Protein AF-A0A920BH12-F1 (afdb_monomer)

Foldseek 3Di:
DDDDDPPPDDCPDPPPPPPVPPPPPPDDDDPVVVQVCCCVVVVDRDPDFPCVVVVVVQVVQWPDEPVCPVVDDPPDDTHYDADWPDWAWDQDPVRDIDIDTDGDD

Solvent-accessible surface area (backbone atoms only — not comparable to full-atom values): 7201 Å² total; per-residue (Å²): 143,78,86,86,62,94,80,74,73,76,84,87,63,97,74,74,73,78,72,79,68,75,78,75,75,90,71,82,66,58,71,68,60,47,50,52,48,35,34,71,76,68,72,42,60,81,90,68,44,94,55,69,90,43,54,71,57,42,65,73,69,26,76,38,50,84,84,50,55,81,78,52,72,86,90,66,92,75,43,70,63,62,47,77,78,45,76,48,76,43,71,44,99,86,68,50,86,43,70,54,70,44,73,45,122

Structure (mmCIF, N/CA/C/O backbone):
data_AF-A0A920BH12-F1
#
_entry.id   AF-A0A920BH12-F1
#
loop_
_atom_site.group_PDB
_atom_site.id
_atom_site.type_symbol
_atom_site.label_atom_id
_atom_site.label_alt_id
_atom_site.label_comp_id
_atom_site.label_asym_id
_atom_site.label_entity_id
_atom_site.label_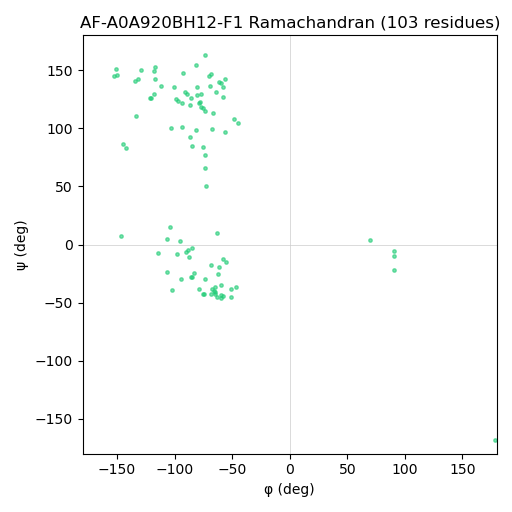seq_id
_atom_site.pdbx_PDB_ins_code
_atom_site.Cartn_x
_atom_site.Cartn_y
_atom_site.Cartn_z
_atom_site.occupancy
_atom_site.B_iso_or_equiv
_atom_site.auth_seq_id
_atom_site.auth_comp_id
_atom_site.auth_asym_id
_atom_site.auth_atom_id
_atom_site.pdbx_PDB_model_num
ATOM 1 N N . MET A 1 1 ? 31.665 45.454 -31.811 1.00 38.72 1 MET A N 1
ATOM 2 C CA . MET A 1 1 ? 31.169 44.393 -30.910 1.00 38.72 1 MET A CA 1
ATOM 3 C C . MET A 1 1 ? 29.659 44.361 -31.091 1.00 38.72 1 MET A C 1
ATOM 5 O O . MET A 1 1 ? 28.983 45.213 -30.538 1.00 38.72 1 MET A O 1
ATOM 9 N N . GLY A 1 2 ? 29.161 43.528 -32.007 1.00 55.06 2 GLY A N 1
ATOM 10 C CA . GLY A 1 2 ? 27.743 43.464 -32.371 1.00 55.06 2 GLY A CA 1
ATOM 11 C C . GLY A 1 2 ? 27.224 42.062 -32.094 1.00 55.06 2 GLY A C 1
ATOM 12 O O . GLY A 1 2 ? 27.847 41.093 -32.524 1.00 55.06 2 GLY A O 1
ATOM 13 N N . VAL A 1 3 ? 26.151 41.965 -31.315 1.00 63.69 3 VAL A N 1
ATOM 14 C CA . VAL A 1 3 ? 25.422 40.714 -31.088 1.00 63.69 3 VAL A CA 1
ATOM 15 C C . VAL A 1 3 ? 24.564 40.436 -32.320 1.00 63.69 3 VAL A C 1
ATOM 17 O O . VAL A 1 3 ? 23.856 41.329 -32.772 1.00 63.69 3 VAL A O 1
ATOM 20 N N . MET A 1 4 ? 24.646 39.230 -32.882 1.00 58.59 4 MET A N 1
ATOM 21 C CA . MET A 1 4 ? 23.710 38.793 -33.920 1.00 58.59 4 MET A CA 1
ATOM 22 C C . MET A 1 4 ? 22.477 38.198 -33.245 1.00 58.59 4 MET A C 1
ATOM 24 O O . MET A 1 4 ? 22.587 37.256 -32.458 1.00 58.59 4 MET A O 1
ATOM 28 N N . THR A 1 5 ? 21.312 38.780 -33.512 1.00 73.38 5 THR A N 1
ATOM 29 C CA . THR A 1 5 ? 20.018 38.322 -33.006 1.00 73.38 5 THR A CA 1
ATOM 30 C C . THR A 1 5 ? 19.411 37.314 -33.980 1.00 73.38 5 THR A C 1
ATOM 32 O O . THR A 1 5 ? 19.287 37.563 -35.175 1.00 73.38 5 THR A O 1
ATOM 35 N N . LEU A 1 6 ? 18.999 36.163 -33.441 1.00 67.44 6 LEU A N 1
ATOM 36 C CA . LEU A 1 6 ? 18.497 34.984 -34.166 1.00 67.44 6 LEU A CA 1
ATOM 37 C C . LEU A 1 6 ? 17.299 35.255 -35.107 1.00 67.44 6 LEU A C 1
ATOM 39 O O . LEU A 1 6 ? 16.991 34.428 -35.953 1.00 67.44 6 LEU A O 1
ATOM 43 N N . PHE A 1 7 ? 16.635 36.405 -34.978 1.00 68.44 7 PHE A N 1
ATOM 44 C CA . PHE A 1 7 ? 15.429 36.767 -35.731 1.00 68.44 7 PHE A CA 1
ATOM 45 C C . PHE A 1 7 ? 15.652 37.825 -36.825 1.00 68.44 7 PHE A C 1
ATOM 47 O O . PHE A 1 7 ? 14.686 38.267 -37.437 1.00 68.44 7 PHE A O 1
ATOM 54 N N . GLU A 1 8 ? 16.893 38.253 -37.083 1.00 61.28 8 GLU A N 1
ATOM 55 C CA . GLU A 1 8 ? 17.192 39.258 -38.122 1.00 61.28 8 GLU A CA 1
ATOM 56 C C . GLU A 1 8 ? 17.431 38.642 -39.519 1.00 61.28 8 GLU A C 1
ATOM 58 O O . GLU A 1 8 ? 17.553 39.357 -40.511 1.00 61.28 8 GLU A O 1
ATOM 63 N N . VAL A 1 9 ? 17.444 37.307 -39.631 1.00 63.44 9 VAL A N 1
ATOM 64 C CA . VAL A 1 9 ? 17.462 36.611 -40.926 1.00 63.44 9 VAL A CA 1
ATOM 65 C C . VAL A 1 9 ? 16.032 36.551 -41.468 1.00 63.44 9 VAL A C 1
ATOM 67 O O . VAL A 1 9 ? 15.229 35.716 -41.055 1.00 63.44 9 VAL A O 1
ATOM 70 N N . ALA A 1 10 ? 15.703 37.468 -42.379 1.00 58.75 10 ALA A N 1
ATOM 71 C CA . ALA A 1 10 ? 14.471 37.411 -43.160 1.00 58.75 10 ALA A CA 1
ATOM 72 C C . ALA A 1 10 ? 14.425 36.109 -43.997 1.00 58.75 10 ALA A C 1
ATOM 74 O O . ALA A 1 10 ? 15.453 35.715 -44.555 1.00 58.75 10 ALA A O 1
ATOM 75 N N . PRO A 1 11 ? 13.270 35.425 -44.098 1.00 57.25 11 PRO A N 1
ATOM 76 C CA . PRO A 1 11 ? 13.182 34.128 -44.752 1.00 57.25 11 PRO A CA 1
ATOM 77 C C . PRO A 1 11 ? 12.963 34.325 -46.253 1.00 57.25 11 PRO A C 1
ATOM 79 O O . PRO A 1 11 ? 11.821 34.443 -46.686 1.00 57.25 11 PRO A O 1
ATOM 82 N N . ASP A 1 12 ? 14.036 34.361 -47.043 1.00 53.50 12 ASP A N 1
ATOM 83 C CA . ASP A 1 12 ? 13.923 34.404 -48.514 1.00 53.50 12 ASP A CA 1
ATOM 84 C C . ASP A 1 12 ? 14.231 33.059 -49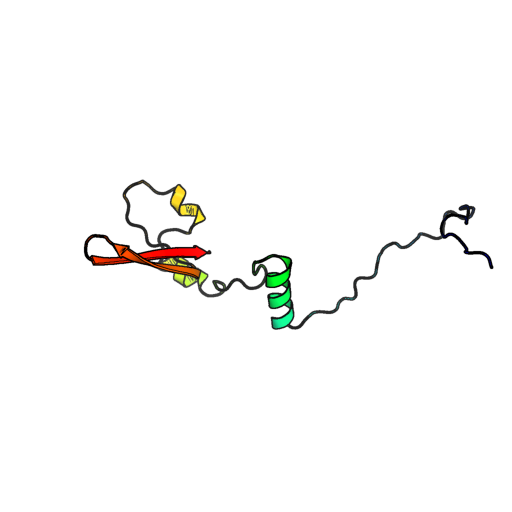.196 1.00 53.50 12 ASP A C 1
ATOM 86 O O . ASP A 1 12 ? 14.374 32.982 -50.407 1.00 53.50 12 ASP A O 1
ATOM 90 N N . ASP A 1 13 ? 14.252 31.967 -48.427 1.00 49.59 13 ASP A N 1
ATOM 91 C CA . ASP A 1 13 ? 14.233 30.598 -48.951 1.00 49.59 13 ASP A CA 1
ATOM 92 C C . ASP A 1 13 ? 13.431 29.700 -47.998 1.00 49.59 13 ASP A C 1
ATOM 94 O O . ASP A 1 13 ? 13.946 29.067 -47.071 1.00 49.59 13 ASP A O 1
ATOM 98 N N . ALA A 1 14 ? 12.116 29.670 -48.210 1.00 54.59 14 ALA A N 1
ATOM 99 C CA . ALA A 1 14 ? 11.147 28.875 -47.456 1.00 54.59 14 ALA A CA 1
ATOM 100 C C . ALA A 1 14 ? 11.222 27.365 -47.777 1.00 54.59 14 ALA A C 1
ATOM 102 O O . ALA A 1 14 ? 10.211 26.729 -48.073 1.00 54.59 14 ALA A O 1
ATOM 103 N N . SER A 1 15 ? 12.414 26.768 -47.723 1.00 52.66 15 SER A N 1
ATOM 104 C CA . SER A 1 15 ? 12.582 25.315 -47.870 1.00 52.66 15 SER A CA 1
ATOM 105 C C . SER A 1 15 ? 13.717 24.705 -47.054 1.00 52.66 15 SER A C 1
ATOM 107 O O . SER A 1 15 ? 13.965 23.507 -47.176 1.00 52.66 15 SER A O 1
ATOM 109 N N . GLN A 1 16 ? 14.373 25.461 -46.171 1.00 53.69 16 GLN A N 1
ATOM 110 C CA . GLN A 1 16 ? 15.049 24.824 -45.044 1.00 53.69 16 GLN A CA 1
ATOM 111 C C . GLN A 1 16 ? 14.009 24.637 -43.954 1.00 53.69 16 GLN A C 1
ATOM 113 O O . GLN A 1 16 ? 13.804 25.485 -43.093 1.00 53.69 16 GLN A O 1
ATOM 118 N N . VAL A 1 17 ? 13.282 23.527 -44.090 1.00 53.88 17 VAL A N 1
ATOM 119 C CA . VAL A 1 17 ? 12.480 22.930 -43.029 1.00 53.88 17 VAL A CA 1
ATOM 120 C C . VAL A 1 17 ? 13.361 22.949 -41.785 1.00 53.88 17 VAL A C 1
ATOM 122 O O . VAL A 1 17 ? 14.321 22.185 -41.703 1.00 53.88 17 VAL A O 1
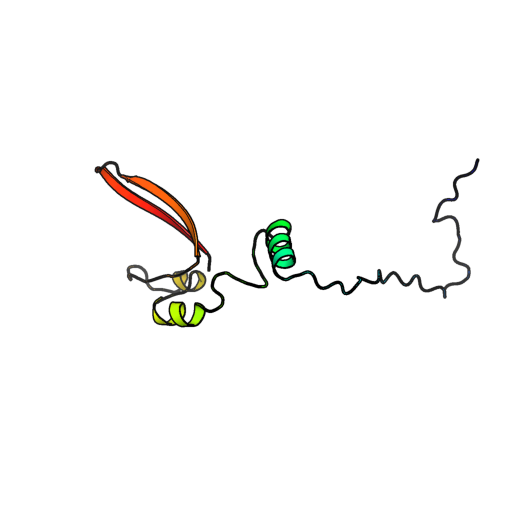ATOM 125 N N . PHE A 1 18 ? 13.085 23.872 -40.860 1.00 55.03 18 PHE A N 1
ATOM 126 C CA . PHE A 1 18 ? 13.525 23.739 -39.483 1.00 55.03 18 PHE A CA 1
ATOM 127 C C . PHE A 1 18 ? 12.949 22.403 -39.038 1.00 55.03 18 PHE A C 1
ATOM 129 O O . PHE A 1 18 ? 11.752 22.288 -38.769 1.00 55.03 18 PHE A O 1
ATOM 136 N N . ASP A 1 19 ? 13.765 21.356 -39.108 1.00 61.19 19 ASP A N 1
ATOM 137 C CA . ASP A 1 19 ? 13.399 20.053 -38.589 1.00 61.19 19 ASP A CA 1
ATOM 138 C C . ASP A 1 19 ? 13.472 20.199 -37.066 1.00 61.19 19 ASP A C 1
ATOM 140 O O . ASP A 1 19 ? 14.432 19.802 -36.416 1.00 61.19 19 ASP A O 1
ATOM 144 N N . ASP A 1 20 ? 12.442 20.836 -36.498 1.00 59.91 20 ASP A N 1
ATOM 145 C CA . ASP A 1 20 ? 12.196 21.022 -35.060 1.00 59.91 20 ASP A CA 1
ATOM 146 C C . ASP A 1 20 ? 11.983 19.682 -34.333 1.00 59.91 20 ASP A C 1
ATOM 148 O O . ASP A 1 20 ? 11.598 19.617 -33.162 1.00 59.91 20 ASP A O 1
ATOM 152 N N . LYS A 1 21 ? 12.246 18.566 -35.013 1.00 61.88 21 LYS A N 1
ATOM 153 C CA . LYS A 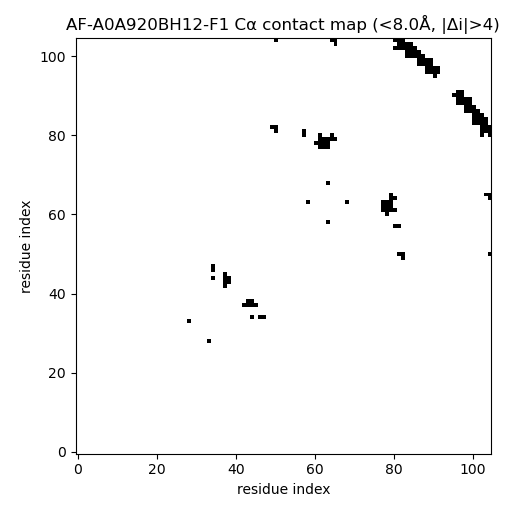1 21 ? 12.340 17.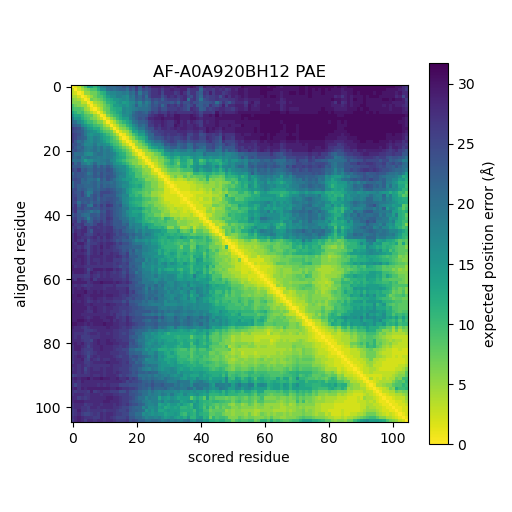252 -34.410 1.00 61.88 21 LYS A CA 1
ATOM 154 C C . LYS A 1 21 ? 13.670 17.169 -33.689 1.00 61.88 21 LYS A C 1
ATOM 156 O O . LYS A 1 21 ? 14.653 16.635 -34.193 1.00 61.88 21 LYS A O 1
ATOM 161 N N . ILE A 1 22 ? 13.666 17.672 -32.459 1.00 66.06 22 ILE A N 1
ATOM 162 C CA . ILE A 1 22 ? 14.633 17.273 -31.443 1.00 66.06 22 ILE A CA 1
ATOM 163 C C . ILE A 1 22 ? 14.665 15.742 -31.464 1.00 66.06 22 ILE A C 1
ATOM 165 O O . ILE A 1 22 ? 13.696 15.084 -31.083 1.00 66.06 22 ILE A O 1
ATOM 169 N N . LEU A 1 23 ? 15.758 15.181 -31.981 1.00 65.88 23 LEU A N 1
ATOM 170 C CA . LEU A 1 23 ? 15.973 13.745 -32.006 1.00 65.88 23 LEU A CA 1
ATOM 171 C C . LEU A 1 23 ? 16.152 13.313 -30.557 1.00 65.88 23 LEU A C 1
ATOM 173 O O . LEU A 1 23 ? 17.211 13.523 -29.968 1.00 65.88 23 LEU A O 1
ATOM 177 N N . ILE A 1 24 ? 15.088 12.778 -29.962 1.00 71.38 24 ILE A N 1
ATOM 178 C CA . ILE A 1 24 ? 15.155 12.190 -28.630 1.00 71.38 24 ILE A CA 1
ATOM 179 C C . ILE A 1 24 ? 16.034 10.949 -28.780 1.00 71.38 24 ILE A C 1
ATOM 181 O O . ILE A 1 24 ? 15.641 10.024 -29.494 1.00 71.38 24 ILE A O 1
ATOM 185 N N . PRO A 1 25 ? 17.233 10.923 -28.180 1.00 74.75 25 PRO A N 1
ATOM 186 C CA . PRO A 1 25 ? 18.085 9.757 -28.296 1.00 74.75 25 PRO A CA 1
ATOM 187 C C . PRO A 1 25 ? 17.377 8.575 -27.620 1.00 74.75 25 PRO A C 1
ATOM 189 O O . PRO A 1 25 ? 16.884 8.701 -26.497 1.00 74.75 25 PRO A O 1
ATOM 192 N N . GLU A 1 26 ? 17.311 7.431 -28.306 1.00 69.19 26 GLU A N 1
ATOM 193 C CA . GLU A 1 26 ? 16.717 6.187 -27.796 1.00 69.19 26 GLU A CA 1
ATOM 194 C C . GLU A 1 26 ? 17.645 5.539 -26.758 1.00 69.19 26 GLU A C 1
ATOM 196 O O . GLU A 1 26 ? 18.248 4.490 -26.973 1.00 69.19 26 GLU A O 1
ATOM 201 N N . ILE A 1 27 ? 17.820 6.212 -25.625 1.00 73.69 27 ILE A N 1
ATOM 202 C CA . ILE A 1 27 ? 18.600 5.709 -24.500 1.00 73.69 27 ILE A CA 1
ATOM 203 C C . ILE A 1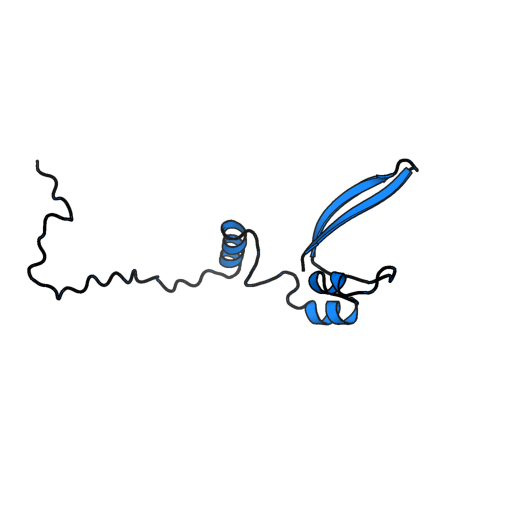 27 ? 17.614 5.014 -23.565 1.00 73.69 27 ILE A C 1
ATOM 205 O O . ILE A 1 27 ? 16.880 5.663 -22.818 1.00 73.69 27 ILE A O 1
ATOM 209 N N . GLU A 1 28 ? 17.566 3.683 -23.609 1.00 67.31 28 GLU A N 1
ATOM 210 C CA . GLU A 1 28 ? 16.823 2.925 -22.605 1.00 67.31 28 GLU A CA 1
ATOM 211 C C . GLU A 1 28 ? 17.589 2.933 -21.278 1.00 67.31 28 GLU A C 1
ATOM 213 O O . GLU A 1 28 ? 18.687 2.390 -21.158 1.00 67.31 28 GLU A O 1
ATOM 218 N N . PHE A 1 29 ? 16.999 3.556 -20.257 1.00 70.56 29 PHE A N 1
ATOM 219 C CA . PHE A 1 29 ? 17.528 3.510 -18.897 1.00 70.56 29 PHE A CA 1
ATOM 220 C C . PHE A 1 29 ? 17.395 2.109 -18.300 1.00 70.56 29 PHE A C 1
ATOM 222 O O . PHE A 1 29 ? 16.387 1.422 -18.500 1.00 70.56 29 PHE A O 1
ATOM 229 N N . GLU A 1 30 ? 18.360 1.725 -17.461 1.00 76.62 30 GLU A N 1
ATOM 230 C CA . GLU A 1 30 ? 18.225 0.523 -16.644 1.00 76.62 30 GLU A CA 1
ATOM 231 C C . GLU A 1 30 ? 16.957 0.595 -15.780 1.00 76.62 30 GLU A C 1
ATOM 233 O O . GLU A 1 30 ? 16.584 1.640 -15.235 1.00 76.62 30 GLU A O 1
ATOM 238 N N . LYS A 1 31 ? 16.286 -0.552 -15.624 1.00 71.00 31 LYS A N 1
ATOM 239 C CA . LYS A 1 31 ? 14.953 -0.661 -15.013 1.00 71.00 31 LYS A CA 1
ATOM 240 C C . LYS A 1 31 ? 14.836 0.040 -13.650 1.00 71.00 31 LYS A C 1
ATOM 242 O O . LYS A 1 31 ? 13.807 0.650 -13.367 1.00 71.00 31 LYS A O 1
ATOM 247 N N . GLN A 1 32 ? 15.874 -0.030 -12.812 1.00 74.81 32 GLN A N 1
ATOM 248 C CA . GLN A 1 32 ? 15.888 0.632 -11.502 1.00 74.81 32 GLN A CA 1
ATOM 249 C C . GLN A 1 32 ? 15.923 2.160 -11.610 1.00 74.81 32 GLN A C 1
ATOM 251 O O . GLN A 1 32 ? 15.183 2.831 -10.892 1.00 74.81 32 GLN A O 1
ATOM 256 N N . GLN A 1 33 ? 16.736 2.714 -12.514 1.00 76.00 33 GLN A N 1
ATOM 257 C CA . GLN A 1 33 ? 16.7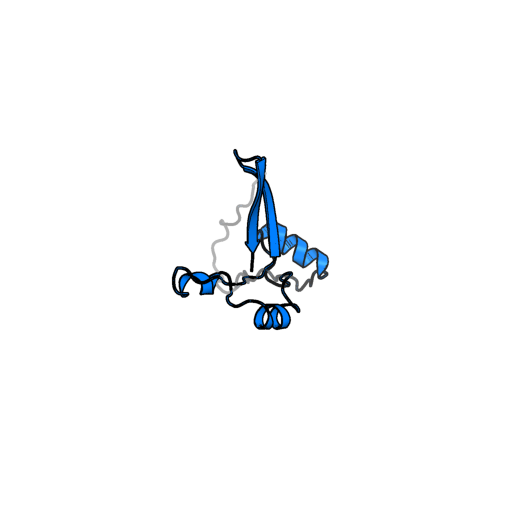93 4.160 -12.737 1.00 76.00 33 GLN A CA 1
ATOM 258 C C . GLN A 1 33 ? 15.469 4.682 -13.292 1.00 76.00 33 GLN A C 1
ATOM 260 O O . GLN A 1 33 ? 14.955 5.680 -12.792 1.00 76.00 33 GLN A O 1
ATOM 265 N N . ARG A 1 34 ? 14.855 3.962 -14.240 1.00 77.81 34 ARG A N 1
ATOM 266 C CA . ARG A 1 34 ? 13.550 4.343 -14.799 1.00 77.81 34 ARG A CA 1
ATOM 267 C C . ARG A 1 34 ? 12.454 4.415 -13.732 1.00 77.81 34 ARG A C 1
ATOM 269 O O . ARG A 1 34 ? 11.691 5.373 -13.705 1.00 77.81 34 ARG A O 1
ATOM 276 N N . LEU A 1 35 ? 12.400 3.440 -12.822 1.00 72.69 35 LEU A N 1
ATOM 277 C CA . LEU A 1 35 ? 11.423 3.423 -11.726 1.00 72.69 35 LEU A CA 1
ATOM 278 C C . LEU A 1 35 ? 11.660 4.541 -10.704 1.00 72.69 35 LEU A C 1
ATOM 280 O O . LEU A 1 35 ? 10.696 5.126 -10.209 1.00 72.69 35 LEU A O 1
ATOM 284 N N . SER A 1 36 ? 12.922 4.851 -10.397 1.00 74.00 36 SER A N 1
ATOM 285 C CA . SER A 1 36 ? 13.270 5.983 -9.532 1.00 74.00 36 SER A CA 1
ATOM 286 C C . SER A 1 36 ? 12.839 7.311 -10.154 1.00 74.00 36 SER A C 1
ATOM 288 O O . SER A 1 36 ? 12.183 8.100 -9.478 1.00 74.00 36 SER A O 1
ATOM 290 N N . PHE A 1 37 ? 13.101 7.515 -11.450 1.00 76.25 37 PHE A N 1
ATOM 291 C CA . PHE A 1 37 ? 12.649 8.709 -12.165 1.00 76.25 37 PHE A CA 1
ATOM 292 C C . PHE A 1 37 ? 11.124 8.790 -12.285 1.00 76.25 37 PHE A C 1
ATOM 294 O O . PHE A 1 37 ? 10.570 9.863 -12.074 1.00 76.25 37 PHE A O 1
ATOM 301 N N . GLU A 1 38 ? 10.415 7.683 -12.538 1.00 73.56 38 GLU A N 1
ATOM 302 C CA . GLU A 1 38 ? 8.942 7.663 -12.506 1.00 73.56 38 GLU A CA 1
ATOM 303 C C . GLU A 1 38 ? 8.405 8.102 -11.138 1.00 73.56 38 GLU A C 1
ATOM 305 O O . GLU A 1 38 ? 7.486 8.918 -11.046 1.00 73.56 38 GLU A O 1
ATOM 310 N N . LYS A 1 39 ? 9.005 7.597 -10.055 1.00 71.81 39 LYS A N 1
ATOM 311 C CA . LYS A 1 39 ? 8.612 7.972 -8.698 1.00 71.81 39 LYS A CA 1
ATOM 312 C C . LYS A 1 39 ? 8.891 9.446 -8.404 1.00 71.81 39 LYS A C 1
ATOM 314 O O . LYS A 1 39 ? 8.064 10.079 -7.758 1.00 71.81 39 LYS A O 1
ATOM 319 N N . GLU A 1 40 ? 10.025 9.979 -8.845 1.00 73.75 40 GLU A N 1
ATOM 320 C CA . GLU A 1 40 ? 10.430 11.364 -8.583 1.00 73.75 40 GLU A CA 1
ATOM 321 C C . GLU A 1 40 ? 9.641 12.375 -9.431 1.00 73.75 40 GLU A C 1
ATOM 323 O O . GLU A 1 40 ? 9.165 13.376 -8.905 1.00 73.75 40 GLU A O 1
ATOM 328 N N . MET A 1 41 ? 9.424 12.080 -10.716 1.00 74.75 41 MET A N 1
ATOM 329 C CA . MET A 1 41 ? 8.731 12.967 -11.660 1.00 74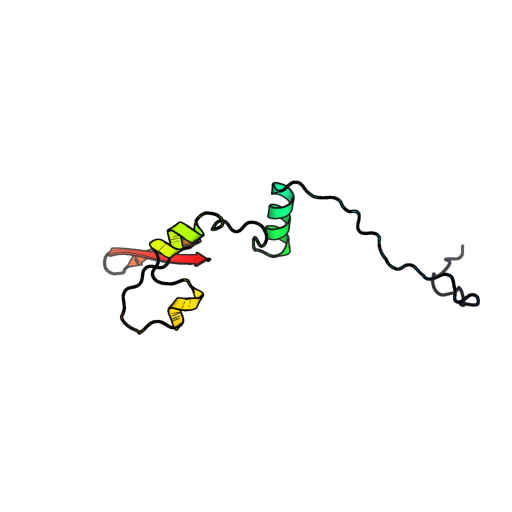.75 41 MET A CA 1
ATOM 330 C C . MET A 1 41 ? 7.204 12.925 -11.515 1.00 74.75 41 MET A C 1
ATOM 332 O O . MET A 1 41 ? 6.541 13.949 -11.657 1.00 74.75 41 MET A O 1
ATOM 336 N N . LEU A 1 42 ? 6.624 11.746 -11.256 1.00 70.50 42 LEU A N 1
ATOM 337 C CA . LEU A 1 42 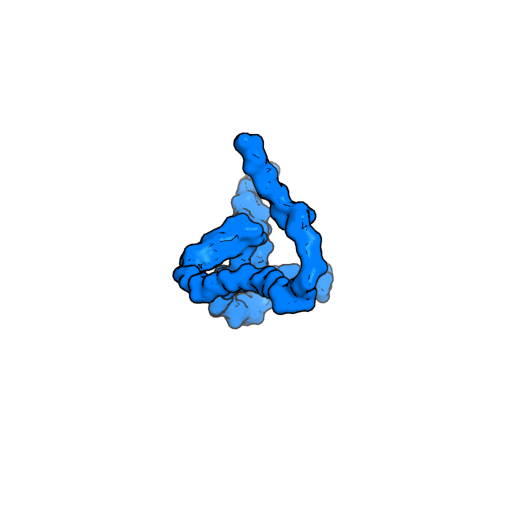? 5.165 11.532 -11.273 1.00 70.50 42 LEU A CA 1
ATOM 338 C C . LEU A 1 42 ? 4.592 11.182 -9.892 1.00 70.50 42 LEU A C 1
ATOM 340 O O . LEU A 1 42 ? 3.375 11.072 -9.726 1.00 70.50 42 LEU A O 1
ATOM 344 N N . GLY A 1 43 ? 5.445 10.956 -8.890 1.00 66.44 43 GLY A N 1
ATOM 345 C CA . GLY A 1 43 ? 5.029 10.561 -7.541 1.00 66.44 43 GLY A CA 1
ATOM 346 C C . GLY A 1 43 ? 4.461 9.139 -7.444 1.00 66.44 43 GLY A C 1
ATOM 347 O O . GLY A 1 43 ? 3.952 8.744 -6.388 1.00 66.44 43 GLY A O 1
ATOM 348 N N . ARG A 1 44 ? 4.465 8.358 -8.536 1.00 63.00 44 ARG A N 1
ATOM 349 C CA . ARG A 1 44 ? 3.840 7.024 -8.623 1.00 63.00 44 ARG A CA 1
ATOM 350 C C . ARG A 1 44 ? 4.590 6.144 -9.623 1.00 63.00 44 ARG A C 1
ATOM 352 O O . ARG A 1 44 ? 5.044 6.629 -10.649 1.00 63.00 44 ARG A O 1
ATOM 359 N N . TYR A 1 45 ? 4.647 4.842 -9.343 1.00 66.75 45 TYR A N 1
ATOM 360 C CA . TYR A 1 45 ? 5.111 3.847 -10.310 1.00 66.75 45 TYR A CA 1
ATOM 361 C C . TYR A 1 45 ? 3.989 3.554 -11.305 1.00 66.75 45 TYR A C 1
ATOM 363 O O . TYR A 1 45 ? 2.902 3.147 -10.889 1.00 66.75 45 TYR A O 1
ATOM 371 N N . ILE A 1 46 ? 4.248 3.765 -12.594 1.00 65.44 46 ILE A N 1
ATOM 372 C CA . ILE A 1 46 ? 3.291 3.474 -13.670 1.00 65.44 46 ILE A CA 1
ATOM 373 C C . ILE A 1 46 ? 3.685 2.167 -14.359 1.00 65.44 46 ILE A C 1
ATOM 375 O O . ILE A 1 46 ? 2.824 1.341 -14.657 1.00 65.44 46 ILE A O 1
ATOM 379 N N . SER A 1 47 ? 4.987 1.941 -14.550 1.00 62.75 47 SER A N 1
ATOM 380 C CA . SER A 1 47 ? 5.481 0.806 -15.333 1.00 62.75 47 SER A CA 1
ATOM 381 C C . SER A 1 47 ? 5.626 -0.490 -14.543 1.00 62.75 47 SER A C 1
ATOM 383 O O . SER A 1 47 ? 5.545 -1.563 -15.138 1.00 62.75 47 SER A O 1
ATOM 385 N N . ASP A 1 48 ? 5.865 -0.431 -13.232 1.00 61.72 48 ASP A N 1
ATOM 386 C CA . ASP A 1 48 ? 6.003 -1.622 -12.387 1.00 61.72 48 ASP A CA 1
ATOM 387 C C . ASP A 1 48 ? 5.353 -1.378 -11.021 1.00 61.72 48 ASP A C 1
ATOM 389 O O . ASP A 1 48 ? 5.989 -0.946 -10.058 1.00 61.72 48 ASP A O 1
ATOM 393 N N . HIS A 1 49 ? 4.031 -1.573 -10.962 1.00 69.06 49 HIS A N 1
ATOM 394 C CA . HIS A 1 49 ? 3.284 -1.413 -9.720 1.00 69.06 49 HIS A CA 1
ATOM 395 C C . HIS A 1 49 ? 3.665 -2.538 -8.745 1.00 69.06 49 HIS A C 1
ATOM 397 O O . HIS A 1 49 ? 3.680 -3.694 -9.158 1.00 69.06 49 HIS A O 1
ATOM 403 N N . PRO A 1 50 ? 3.893 -2.269 -7.448 1.00 69.19 50 PRO A N 1
ATOM 404 C CA . PRO A 1 50 ? 4.242 -3.301 -6.464 1.00 69.19 50 PRO A CA 1
ATOM 405 C C . PRO A 1 50 ? 3.211 -4.437 -6.318 1.00 69.19 50 PRO A C 1
ATOM 407 O O . PRO A 1 50 ? 3.506 -5.461 -5.706 1.00 69.19 50 PRO A O 1
ATOM 410 N N . LEU A 1 51 ? 2.009 -4.278 -6.884 1.00 72.25 51 LEU A N 1
ATOM 411 C CA . LEU A 1 51 ? 0.992 -5.334 -6.962 1.00 72.25 51 LEU A CA 1
ATOM 412 C C . LEU A 1 51 ? 1.078 -6.206 -8.223 1.00 72.25 51 LEU A C 1
ATOM 414 O O . LEU A 1 51 ? 0.379 -7.221 -8.284 1.00 72.25 51 LEU A O 1
ATOM 418 N N . ARG A 1 52 ? 1.946 -5.882 -9.195 1.00 68.38 52 ARG A N 1
ATOM 419 C CA . ARG A 1 52 ? 2.208 -6.747 -10.353 1.00 68.38 52 ARG A CA 1
ATOM 420 C C . ARG A 1 52 ? 2.693 -8.112 -9.870 1.00 68.38 52 ARG A C 1
ATOM 422 O O . ARG A 1 52 ? 3.615 -8.217 -9.069 1.00 68.38 52 ARG A O 1
ATOM 429 N N . GLY A 1 53 ? 2.033 -9.164 -10.346 1.00 72.69 53 GLY A N 1
ATOM 430 C CA . GLY A 1 53 ? 2.274 -10.550 -9.929 1.00 72.69 53 GLY A CA 1
ATOM 431 C C . GLY A 1 53 ? 1.417 -11.023 -8.748 1.00 72.69 53 GLY A C 1
ATOM 432 O O . GLY A 1 53 ? 1.164 -12.220 -8.629 1.00 72.69 53 GLY A O 1
ATOM 433 N N . TYR A 1 54 ? 0.878 -10.115 -7.928 1.00 75.69 54 TYR A N 1
ATOM 434 C CA . TYR A 1 54 ? -0.027 -10.461 -6.824 1.00 75.69 54 TYR A CA 1
ATOM 435 C C . TYR A 1 54 ? -1.510 -10.300 -7.173 1.00 75.69 54 TYR A C 1
ATOM 437 O O . TYR A 1 54 ? -2.358 -10.770 -6.416 1.00 75.69 54 TYR A O 1
ATOM 445 N N . GLU A 1 55 ? -1.836 -9.720 -8.331 1.00 74.62 55 GLU A N 1
ATOM 446 C CA . GLU A 1 55 ? -3.209 -9.496 -8.812 1.00 74.62 55 GLU A CA 1
ATOM 447 C C . GLU A 1 55 ? -4.079 -10.756 -8.760 1.00 74.62 55 GLU A C 1
ATOM 449 O O . GLU A 1 55 ? -5.202 -10.715 -8.261 1.00 74.62 55 GLU A O 1
ATOM 454 N N . GLY A 1 56 ? -3.555 -11.904 -9.203 1.00 74.88 56 GLY A N 1
ATOM 455 C CA . GLY A 1 56 ? -4.292 -13.171 -9.169 1.00 74.88 56 GLY A CA 1
ATOM 456 C C . GLY A 1 56 ? -4.606 -13.647 -7.747 1.00 74.88 56 GLY A C 1
ATOM 457 O O . GLY A 1 56 ? -5.685 -14.182 -7.491 1.00 74.88 56 GLY A O 1
ATOM 458 N N . THR A 1 57 ? -3.691 -13.418 -6.804 1.00 78.75 57 THR A N 1
ATOM 459 C CA . THR A 1 57 ? -3.879 -13.766 -5.389 1.00 78.75 57 THR A CA 1
ATOM 460 C C . THR A 1 57 ? -4.830 -12.791 -4.703 1.00 78.75 57 THR A C 1
ATOM 462 O O . THR A 1 57 ? -5.712 -13.231 -3.964 1.00 78.75 57 THR A O 1
ATOM 465 N N . LEU A 1 58 ? -4.697 -11.489 -4.977 1.00 77.31 58 LEU A N 1
ATOM 466 C CA . LEU A 1 58 ? -5.623 -10.469 -4.489 1.00 77.31 58 LEU A CA 1
ATOM 467 C C . LEU A 1 58 ? -7.036 -10.748 -4.995 1.00 77.31 58 LEU A C 1
ATOM 469 O O . LEU A 1 58 ? -7.958 -10.797 -4.195 1.00 77.31 58 LEU A O 1
ATOM 473 N N . ARG A 1 59 ? -7.211 -11.054 -6.283 1.00 76.12 59 ARG A N 1
ATOM 474 C CA . ARG A 1 59 ? -8.530 -11.345 -6.863 1.00 76.12 59 ARG A CA 1
ATOM 475 C C . ARG A 1 59 ? -9.215 -12.572 -6.251 1.00 76.12 59 ARG A C 1
ATOM 477 O O . ARG A 1 59 ? -10.433 -12.667 -6.287 1.00 76.12 59 ARG A O 1
ATOM 484 N N . ARG A 1 60 ? -8.450 -13.522 -5.699 1.00 78.75 60 ARG A N 1
ATOM 485 C CA . ARG A 1 60 ? -8.996 -14.709 -5.014 1.00 78.75 60 ARG A CA 1
ATOM 486 C C . ARG A 1 60 ? -9.335 -14.467 -3.545 1.00 78.75 60 ARG A C 1
ATOM 488 O O . ARG A 1 60 ? -10.159 -15.191 -2.997 1.00 78.75 60 ARG A O 1
ATOM 495 N N . LYS A 1 61 ? -8.647 -13.535 -2.880 1.00 78.56 61 LYS A N 1
ATOM 496 C CA . LYS A 1 61 ? -8.757 -13.323 -1.425 1.00 78.56 61 LYS A CA 1
ATOM 497 C C . LYS A 1 61 ? -9.522 -12.058 -1.043 1.00 78.56 61 LYS A C 1
ATOM 499 O O . LYS A 1 61 ? -10.022 -11.991 0.082 1.00 78.56 61 LYS A O 1
ATOM 504 N N . CYS A 1 62 ? -9.577 -11.085 -1.942 1.00 78.75 62 CYS A N 1
ATOM 505 C CA . CYS A 1 62 ? -10.253 -9.812 -1.765 1.00 78.75 62 CYS A CA 1
ATOM 506 C C . CYS A 1 62 ? -11.605 -9.848 -2.469 1.00 78.75 62 CYS A C 1
ATOM 508 O O . CYS A 1 62 ? -11.710 -10.300 -3.607 1.00 78.75 62 CYS A O 1
ATOM 510 N N . ASP A 1 63 ? -12.617 -9.340 -1.778 1.00 68.94 63 ASP A N 1
ATOM 511 C CA . ASP A 1 63 ? -13.993 -9.294 -2.263 1.00 68.94 63 ASP A CA 1
ATOM 512 C C . ASP A 1 63 ? -14.210 -8.076 -3.176 1.00 68.94 63 ASP A C 1
ATOM 514 O O . ASP A 1 63 ? -15.072 -8.099 -4.052 1.00 68.94 63 ASP A O 1
ATOM 518 N N . ALA A 1 64 ? -13.400 -7.023 -3.009 1.00 69.31 64 ALA A N 1
ATOM 519 C CA . ALA A 1 64 ? -13.444 -5.829 -3.843 1.00 69.31 64 ALA A CA 1
ATOM 520 C C . ALA A 1 64 ? -12.087 -5.125 -3.959 1.00 69.31 64 ALA A C 1
ATOM 522 O O . ALA A 1 64 ? -11.256 -5.148 -3.046 1.00 69.31 64 ALA A O 1
ATOM 523 N N . THR A 1 65 ? -11.897 -4.450 -5.092 1.00 71.31 65 THR A N 1
ATOM 524 C CA . THR A 1 65 ? -10.825 -3.470 -5.310 1.00 71.31 65 THR A CA 1
ATOM 525 C C . THR A 1 65 ? -11.234 -2.125 -4.710 1.00 71.31 65 THR A C 1
ATOM 527 O O . THR A 1 65 ? -12.425 -1.836 -4.651 1.00 71.31 65 THR A O 1
ATOM 530 N N . SER A 1 66 ? -10.277 -1.268 -4.333 1.00 69.50 66 SER A N 1
ATOM 531 C CA . SER A 1 66 ? -10.538 0.079 -3.782 1.00 69.50 66 SER A CA 1
ATOM 532 C C . SER A 1 66 ? -11.573 0.901 -4.570 1.00 69.50 66 SER A C 1
ATOM 534 O O . SER A 1 66 ? -12.395 1.579 -3.965 1.00 69.50 66 SER A O 1
ATOM 536 N N . GLN A 1 67 ? -11.594 0.790 -5.902 1.00 69.88 67 GLN A N 1
ATOM 537 C CA . GLN A 1 67 ? -12.578 1.452 -6.771 1.00 69.88 67 GLN A CA 1
ATOM 538 C C . GLN A 1 67 ? -13.983 0.830 -6.725 1.00 69.88 67 GLN A C 1
ATOM 540 O O . GLN A 1 67 ? -14.964 1.528 -6.942 1.00 69.88 67 GLN A O 1
ATOM 545 N N . GLY A 1 68 ? -14.085 -0.474 -6.462 1.00 68.50 68 GLY A N 1
ATOM 546 C CA . GLY A 1 68 ? -15.351 -1.215 -6.437 1.00 68.50 68 GLY A CA 1
ATOM 547 C C . GLY A 1 68 ? -16.059 -1.187 -5.084 1.00 68.50 68 GLY A C 1
ATOM 548 O O . GLY A 1 68 ? -17.217 -1.585 -5.002 1.00 68.50 68 GLY A O 1
ATOM 549 N N . VAL A 1 69 ? -15.390 -0.702 -4.030 1.00 73.12 69 VAL A N 1
ATOM 550 C CA . VAL A 1 69 ? -15.969 -0.615 -2.679 1.00 73.12 69 VAL A CA 1
ATOM 551 C C . VAL A 1 69 ? -17.221 0.264 -2.648 1.00 73.12 69 VAL A C 1
ATOM 553 O O . VAL A 1 69 ? -18.167 -0.055 -1.940 1.00 73.12 69 VAL A O 1
ATOM 556 N N . SER A 1 70 ? -17.263 1.329 -3.450 1.00 73.12 70 SER A N 1
ATOM 557 C CA . SER A 1 70 ? -18.409 2.246 -3.527 1.00 73.12 70 SER A CA 1
ATOM 558 C C . SER A 1 70 ? -19.667 1.626 -4.140 1.00 73.12 70 SER A C 1
ATOM 560 O O . SER A 1 70 ? -20.748 2.180 -3.985 1.00 73.12 70 SER A O 1
ATOM 562 N N . SER A 1 71 ? -19.536 0.504 -4.853 1.00 71.06 71 SER A N 1
ATOM 563 C CA . SER A 1 71 ? -20.655 -0.190 -5.505 1.00 71.06 71 SER A CA 1
ATOM 564 C C . SER A 1 71 ? -21.229 -1.333 -4.656 1.00 71.06 71 SER A C 1
ATOM 566 O O . SER A 1 71 ? -22.099 -2.060 -5.128 1.00 71.06 71 SER A O 1
ATOM 568 N N . LEU A 1 72 ? -20.719 -1.536 -3.437 1.00 75.19 72 LEU A N 1
ATOM 569 C CA . LEU A 1 72 ? -21.159 -2.590 -2.521 1.00 75.19 72 LEU A CA 1
ATOM 570 C C . LEU A 1 72 ? -22.250 -2.082 -1.575 1.00 75.19 72 LEU A C 1
ATOM 572 O O . LEU A 1 72 ? -22.235 -0.924 -1.166 1.00 75.19 72 LEU A O 1
ATOM 576 N N . ASP A 1 73 ? -23.160 -2.981 -1.193 1.00 75.94 73 ASP A N 1
ATOM 577 C CA . ASP A 1 73 ? -24.197 -2.690 -0.201 1.00 75.94 73 ASP A CA 1
ATOM 578 C C . ASP A 1 73 ? -23.584 -2.241 1.134 1.00 75.94 73 ASP A C 1
ATOM 580 O O . ASP A 1 73 ? -22.656 -2.872 1.659 1.00 75.94 73 ASP A O 1
ATOM 584 N N . GLU A 1 74 ? -24.155 -1.191 1.722 1.00 74.25 74 GLU A N 1
ATOM 585 C CA . GLU A 1 74 ? -23.773 -0.718 3.049 1.00 74.25 74 GLU A CA 1
ATOM 586 C C . GLU A 1 74 ? -24.013 -1.802 4.117 1.00 74.25 74 GLU A C 1
ATOM 588 O O . GLU A 1 74 ? -25.008 -2.528 4.103 1.00 74.25 74 GLU A O 1
ATOM 593 N N . GLY A 1 75 ? -23.078 -1.928 5.063 1.00 77.50 75 GLY A N 1
ATOM 594 C CA . GLY A 1 75 ? -23.177 -2.866 6.188 1.00 77.50 75 GLY A CA 1
ATOM 595 C C . GLY A 1 75 ? -22.580 -4.259 5.953 1.00 77.50 75 GLY A C 1
ATOM 596 O O . GLY A 1 75 ? -22.485 -5.040 6.901 1.00 77.50 75 GLY A O 1
ATOM 597 N N . LYS A 1 76 ? -22.111 -4.582 4.740 1.00 79.31 76 LYS A N 1
ATOM 598 C CA . LYS A 1 76 ? -21.348 -5.819 4.498 1.00 79.31 76 LYS A CA 1
ATOM 599 C C . LYS A 1 76 ? -19.886 -5.676 4.917 1.00 79.31 76 LYS A C 1
ATOM 601 O O . LYS A 1 76 ? -19.204 -4.714 4.574 1.00 79.31 76 LYS A O 1
ATOM 606 N N . VAL A 1 77 ? -19.379 -6.700 5.601 1.00 79.38 77 VAL A N 1
ATOM 607 C CA . VAL A 1 77 ? -17.943 -6.853 5.860 1.00 79.38 77 VAL A CA 1
ATOM 608 C C . VAL A 1 77 ? -17.279 -7.369 4.587 1.00 79.38 77 VAL A C 1
ATOM 610 O O . VAL A 1 77 ? -17.595 -8.463 4.124 1.00 79.38 77 VAL A O 1
ATOM 613 N N . ILE A 1 78 ? -16.356 -6.585 4.037 1.00 83.75 78 ILE A N 1
ATOM 614 C CA . ILE A 1 78 ? -15.600 -6.919 2.826 1.00 83.75 78 ILE A CA 1
ATOM 615 C C . ILE A 1 78 ? -14.107 -7.015 3.140 1.00 83.75 78 ILE A C 1
ATOM 617 O O . ILE A 1 78 ? -13.592 -6.300 4.002 1.00 83.75 78 ILE A O 1
ATOM 621 N N . LYS A 1 79 ? -13.384 -7.868 2.414 1.00 83.19 79 LYS A N 1
ATOM 622 C CA . LYS A 1 79 ? -11.918 -7.894 2.426 1.00 83.19 79 LYS A CA 1
ATOM 623 C C . LYS A 1 79 ? -11.381 -7.112 1.239 1.00 83.19 79 LYS A C 1
ATOM 625 O O . LYS A 1 79 ? -11.653 -7.448 0.088 1.00 83.19 79 LYS A O 1
ATOM 630 N N . VAL A 1 80 ? -10.548 -6.120 1.525 1.00 83.12 80 VAL A N 1
ATOM 631 C CA . VAL A 1 80 ? -9.847 -5.313 0.519 1.00 83.12 80 VAL A CA 1
ATOM 632 C C . VAL A 1 80 ? -8.346 -5.534 0.680 1.00 83.12 80 VAL A C 1
ATOM 634 O O . VAL A 1 80 ? -7.851 -5.683 1.797 1.00 83.12 80 VAL A O 1
ATOM 637 N N . GLY A 1 81 ? -7.623 -5.592 -0.434 1.00 80.44 81 GLY A N 1
ATOM 638 C CA . GLY A 1 81 ? -6.175 -5.786 -0.460 1.00 80.44 81 GLY A CA 1
ATOM 639 C C . GLY A 1 81 ? -5.489 -4.744 -1.329 1.00 80.44 81 GLY A C 1
ATOM 640 O O . GLY A 1 81 ? -6.060 -4.248 -2.299 1.00 80.44 81 GLY A O 1
ATOM 641 N N . GLY A 1 82 ? -4.253 -4.417 -0.971 1.00 80.62 82 GLY A N 1
ATOM 642 C CA . GLY A 1 82 ? -3.429 -3.456 -1.688 1.00 80.62 82 GLY A CA 1
ATOM 643 C C . GLY A 1 82 ? -2.077 -3.266 -1.011 1.00 80.62 82 GLY A C 1
ATOM 644 O O . GLY A 1 82 ? -1.709 -4.012 -0.103 1.00 80.62 82 GLY A O 1
ATOM 645 N N . VAL A 1 83 ? -1.346 -2.247 -1.444 1.00 82.31 83 VAL A N 1
ATOM 646 C CA . VAL A 1 83 ? -0.090 -1.820 -0.829 1.00 82.31 83 VAL A CA 1
ATOM 647 C C . VAL A 1 83 ? -0.395 -0.865 0.310 1.00 82.31 83 VAL A C 1
ATOM 649 O O . VAL A 1 83 ? -1.070 0.147 0.121 1.00 82.31 83 VAL A O 1
ATOM 652 N N . ILE A 1 84 ? 0.123 -1.174 1.492 1.00 85.06 84 ILE A N 1
ATOM 653 C CA . ILE A 1 84 ? 0.052 -0.276 2.641 1.00 85.06 84 ILE A CA 1
ATOM 654 C C . ILE A 1 84 ? 1.062 0.849 2.423 1.00 85.06 84 ILE A C 1
ATOM 656 O O . ILE A 1 84 ? 2.261 0.595 2.333 1.00 85.06 84 ILE A O 1
ATOM 660 N N . THR A 1 85 ? 0.582 2.086 2.333 1.00 84.94 85 THR A N 1
ATOM 661 C CA . THR A 1 85 ? 1.451 3.264 2.203 1.00 84.94 85 THR A CA 1
ATOM 662 C C . THR A 1 85 ? 1.742 3.913 3.545 1.00 84.94 85 THR A C 1
ATOM 664 O O . THR A 1 85 ? 2.803 4.500 3.719 1.00 84.94 85 THR A O 1
ATOM 667 N N . GLU A 1 86 ? 0.812 3.815 4.493 1.00 86.00 86 GLU A N 1
ATOM 668 C CA . GLU A 1 86 ? 0.928 4.475 5.789 1.00 86.00 86 GLU A CA 1
ATOM 669 C C . GLU A 1 86 ? 0.152 3.710 6.863 1.00 86.00 86 GLU A C 1
ATOM 671 O O . GLU A 1 86 ? -0.919 3.160 6.593 1.00 86.00 86 GLU A O 1
ATOM 676 N N . VAL A 1 87 ? 0.686 3.696 8.086 1.00 90.06 87 VAL A N 1
ATOM 677 C CA . VAL A 1 87 ? 0.040 3.100 9.259 1.00 90.06 87 VAL A CA 1
ATOM 678 C C . VAL A 1 87 ? 0.141 4.070 10.428 1.00 90.06 87 VAL A C 1
ATOM 680 O O . VAL A 1 87 ? 1.211 4.260 11.001 1.00 90.06 87 VAL A O 1
ATOM 683 N N . ASN A 1 88 ? -0.994 4.628 10.827 1.00 89.56 88 ASN A N 1
ATOM 684 C CA . ASN A 1 88 ? -1.113 5.509 11.980 1.00 89.56 88 ASN A CA 1
ATOM 685 C C . ASN A 1 88 ? -1.722 4.743 13.150 1.00 89.56 88 ASN A C 1
ATOM 687 O O . ASN A 1 88 ? -2.935 4.547 13.209 1.00 89.56 88 ASN A O 1
ATOM 691 N N . LYS A 1 89 ? -0.881 4.303 14.087 1.00 91.81 89 LYS A N 1
ATOM 692 C CA . LYS A 1 89 ? -1.331 3.631 15.311 1.00 91.81 89 LYS A CA 1
ATOM 693 C C . LYS A 1 89 ? -1.794 4.681 16.319 1.00 91.81 89 LYS A C 1
ATOM 695 O O . LYS A 1 89 ? -1.066 5.629 16.599 1.00 91.81 89 LYS A O 1
ATOM 700 N N . LYS A 1 90 ? -2.994 4.514 16.866 1.00 89.88 90 LYS A N 1
ATOM 701 C CA . LYS A 1 90 ? -3.571 5.381 17.895 1.00 89.88 90 LYS A CA 1
ATOM 702 C C . LYS A 1 90 ? -4.126 4.529 19.019 1.00 89.88 90 LYS A C 1
ATOM 704 O O . LYS A 1 90 ? -4.698 3.470 18.785 1.00 89.88 90 LYS A O 1
ATOM 709 N N . GLN A 1 91 ? -3.975 5.009 20.242 1.00 88.94 91 GLN A N 1
ATOM 710 C CA . GLN A 1 91 ? -4.637 4.404 21.383 1.00 88.94 91 GLN A CA 1
ATOM 711 C C . GLN A 1 91 ? -5.984 5.096 21.580 1.00 88.94 91 GLN A C 1
ATOM 713 O O . GLN A 1 91 ? -6.080 6.324 21.528 1.00 88.94 91 GLN A O 1
ATOM 718 N N . THR A 1 92 ? -7.045 4.313 21.728 1.00 89.12 92 THR A N 1
ATOM 719 C CA . THR A 1 92 ? -8.381 4.848 21.991 1.00 89.12 92 THR A CA 1
ATOM 720 C C . THR A 1 92 ? -8.477 5.340 23.434 1.00 89.12 92 THR A C 1
ATOM 722 O O . THR A 1 92 ? -7.691 4.942 24.293 1.00 89.12 92 THR A O 1
ATOM 725 N N . GLN A 1 93 ? -9.483 6.163 23.739 1.00 85.12 93 GLN A N 1
ATOM 726 C CA . GLN A 1 93 ? -9.731 6.624 25.115 1.00 85.12 93 GLN A CA 1
ATOM 727 C C . GLN A 1 93 ? -10.034 5.470 26.091 1.00 85.12 93 GLN A C 1
ATOM 729 O O . GLN A 1 93 ? -9.892 5.631 27.297 1.00 85.12 93 GLN A O 1
ATOM 734 N N . ARG A 1 94 ? -10.426 4.298 25.571 1.00 85.94 94 ARG A N 1
ATOM 735 C CA . ARG A 1 94 ? -10.647 3.062 26.337 1.00 85.94 94 ARG A CA 1
ATOM 736 C C . ARG A 1 94 ? -9.372 2.243 26.570 1.00 85.94 94 ARG A C 1
ATOM 738 O O . ARG A 1 94 ? -9.433 1.224 27.244 1.00 85.94 94 ARG A O 1
ATOM 745 N N . GLY A 1 95 ? -8.233 2.676 26.029 1.00 87.38 95 GLY A N 1
ATOM 746 C CA . GLY A 1 95 ? -6.951 1.978 26.129 1.00 87.38 95 GLY A CA 1
ATOM 747 C C . GLY A 1 95 ? -6.681 0.978 25.001 1.00 87.38 95 GLY A C 1
ATOM 748 O O . GLY A 1 95 ? -5.538 0.545 24.860 1.00 87.38 95 GLY A O 1
ATOM 749 N N . ASP A 1 96 ? -7.677 0.669 24.163 1.00 89.38 96 ASP A N 1
ATOM 750 C CA . ASP A 1 96 ? -7.531 -0.269 23.046 1.00 89.38 96 ASP A CA 1
ATOM 751 C C . ASP A 1 96 ? -6.646 0.300 21.929 1.00 89.38 96 ASP A C 1
ATOM 753 O O . ASP A 1 96 ? -6.689 1.497 21.622 1.00 89.38 96 ASP A O 1
ATOM 757 N N . LEU A 1 97 ? -5.870 -0.576 21.289 1.00 89.94 97 LEU A N 1
ATOM 758 C CA . LEU A 1 97 ? -5.042 -0.257 20.126 1.00 89.94 97 LEU A CA 1
ATOM 759 C C . LEU A 1 97 ? -5.903 -0.175 18.859 1.00 89.94 97 LEU A C 1
ATOM 761 O O . LEU A 1 97 ? -6.537 -1.146 18.456 1.00 89.94 97 LEU A O 1
ATOM 765 N N . MET A 1 98 ? -5.863 0.975 18.194 1.00 91.31 98 MET A N 1
ATOM 766 C CA . MET A 1 98 ? -6.449 1.216 16.877 1.00 91.31 98 MET A CA 1
ATOM 767 C C . MET A 1 98 ? -5.332 1.562 15.882 1.00 91.31 98 MET A C 1
ATOM 769 O O . MET A 1 98 ? -4.294 2.113 16.251 1.00 91.31 98 MET A O 1
ATOM 773 N N . ALA A 1 99 ? -5.537 1.278 14.598 1.00 89.50 99 ALA A N 1
ATOM 774 C CA . ALA A 1 99 ? -4.720 1.856 13.541 1.00 89.50 99 ALA A CA 1
ATOM 775 C C . ALA A 1 99 ? -5.586 2.359 12.385 1.00 89.50 99 ALA A C 1
ATOM 777 O O . ALA A 1 99 ? -6.550 1.707 11.992 1.00 89.50 99 ALA A O 1
ATOM 778 N N . THR A 1 100 ? -5.208 3.501 11.820 1.00 89.31 100 THR A N 1
ATOM 779 C CA . THR A 1 100 ? -5.699 3.966 10.522 1.00 89.31 100 THR A CA 1
ATOM 780 C C . THR A 1 100 ? -4.652 3.617 9.474 1.00 89.31 100 THR A C 1
ATOM 782 O O . THR A 1 100 ? -3.480 3.960 9.637 1.00 89.31 100 THR A O 1
ATOM 785 N N . ILE A 1 101 ? -5.060 2.906 8.425 1.00 89.12 101 ILE A N 1
ATOM 786 C CA . ILE A 1 101 ? -4.161 2.401 7.384 1.00 89.12 101 ILE A CA 1
ATOM 787 C C . ILE A 1 101 ? -4.555 3.029 6.052 1.00 89.12 101 ILE A C 1
ATOM 789 O O . ILE A 1 101 ? -5.719 2.965 5.659 1.00 89.12 101 ILE A O 1
ATOM 793 N N . SER A 1 102 ? -3.573 3.585 5.349 1.00 86.12 102 SER A N 1
ATOM 794 C CA . SER A 1 102 ? -3.740 4.073 3.980 1.00 86.12 102 SER A CA 1
ATOM 795 C C . SER A 1 102 ? -3.348 2.962 3.006 1.00 86.12 102 SER A C 1
ATOM 797 O O . SER A 1 102 ? -2.227 2.447 3.056 1.00 86.12 102 SER A O 1
ATOM 799 N N . LEU A 1 103 ? -4.282 2.574 2.137 1.00 79.62 103 LEU A N 1
ATOM 800 C CA . LEU A 1 103 ? -4.109 1.520 1.136 1.00 79.62 103 LEU A CA 1
ATOM 801 C C . LEU A 1 103 ? -4.096 2.107 -0.273 1.00 79.62 103 LEU A C 1
ATOM 803 O O . LEU A 1 103 ? -4.939 2.931 -0.626 1.00 79.62 103 LEU A O 1
ATOM 807 N N . LYS A 1 104 ? -3.167 1.621 -1.093 1.00 74.62 104 LYS A N 1
ATOM 808 C CA . LYS A 1 104 ? -3.051 1.950 -2.510 1.00 74.62 104 LYS A CA 1
ATOM 809 C C . LYS A 1 104 ? -3.151 0.677 -3.341 1.00 74.62 104 LYS A C 1
ATOM 811 O O . LYS A 1 104 ? -2.437 -0.292 -3.086 1.00 74.62 104 LYS A O 1
ATOM 816 N N . THR A 1 105 ? -4.068 0.672 -4.298 1.00 68.38 105 THR A N 1
ATOM 817 C CA . THR A 1 105 ? -4.161 -0.362 -5.337 1.00 68.38 105 THR A CA 1
ATOM 818 C C . THR A 1 105 ? -3.290 0.023 -6.521 1.00 68.38 105 THR A C 1
ATOM 820 O O . THR A 1 105 ? -3.109 1.245 -6.733 1.00 68.38 105 THR A O 1
#

Secondary structure (DSSP, 8-state):
--PPPTT-S--S-TTS--------------HHHHHHHHHHHHSS-SSS-TTTTTHHHHHHH-SB-TTTGGGSPTT----B--EEEEEEEEE-TTS-EEEEEEEE-

pLDDT: mean 73.01, std 10.68, range [38.72, 91.81]

Sequence (105 aa):
MGVMTLFEVAPDDASQVFDDKILIPEIEFEKQQRLSFEKEMLGRYISDHPLRGYEGTLRRKCDATSQGVSSLDEGKVIKVGGVITEVNKKQTQRGDLMATISLKT

Radius of gyration: 26.91 Å; Cα contacts (8 Å, |Δi|>4): 74; chains: 1; bounding box: 55×59×75 Å

Mean predicted aligned error: 15.99 Å